Protein 6KMJ (pdb70)

Foldseek 3Di:
DQQCLVVVVVVVVVQQCCADPPPRHRLLVCQADWPDCVVCVCLPVPQPDEAGNVVLNVCSRVVVDRDVVVVLVRLVSNLVSQCVPDDPPDSNNVSSVVSNVVVVVVVVVVVD/DDADPVNDDDDVVVVD

Nearest PDB structures (foldseek):
  6kmj-assembly1_C  TM=1.067E+00  e=8.772E-01  Saccharomyces cerevisiae S288C
  6kmj-assembly1_A  TM=1.009E+00  e=8.095E-19  Saccharomyces cerevisiae S288C
  3tlp-assembly2_B  TM=9.027E-01  e=3.643E-08  Homo sapiens
  7td9-assembly3_CCC  TM=9.149E-01  e=3.334E-07  Homo sapiens
  5ea1-assembly2_B  TM=8.653E-01  e=1.974E-07  Homo sapiens

Solvent-accessible surface area: 7658 Å² total

Secondary structure (DSSP, 8-state):
--TTHHHHHHHHHHHHT-B-TTT--BTTGGGSSPPPTTT-TTHHHH-SS---HHHHHHHHHTTS--SHHHHHHHHHHHHHHHHHHBPTTSHHHHHHHHHHHHHHHHHHHTT-/-PPPTT---B-GGGG-

B-factor: mean 19.72, std 11.44, range [8.12, 72.48]

Organism: Saccharomyces cerevisiae (strain ATCC 204508 / S288c) (NCBI:txid559292)

CATH classification: 1.20.920.10

GO terms:
  GO:0015616 DNA translocase activity (F, IDA)
  GO:0005634 nucleus (C, IDA)
  GO:0016586 RSC-type complex (C, IDA)
  GO:0006337 nucleosome disassembly (P, IDA)
  GO:0006338 chromatin remodeling (P, IDA)
  GO:0006368 transcription elongation by RNA polymerase II (P, IDA)
  GO:0140015 histone H3K14ac reader activity (F, IDA)
  GO:0140054 histone H2A reader activity (F, IDA)
  GO:0140658 ATP-dependent chromatin remodeler activity (F, IDA)
  GO:0007059 chromosome segregation (P, IGI)
  GO:0051321 meiotic cell cycle (P, IMP)
  GO:0034080 CENP-A containing chromatin assembly (P, IMP)
  GO:0006284 base-excision repair (P, IMP)
  GO:0006302 double-strand break repair (P, IMP)
  GO:0007010 cytoskeleton organization (P, IMP)
  GO:0005515 protein binding (F, IPI)
  GO:0140008 histone H4 reader activity (F, IDA)
  GO:0006338 chromatin remodeling (P, EXP)
  GO:0007010 cytoskeleton organization (P, IGI)
  GO:0006355 regulation of DNA-templated transcription (P, IMP)

Radius of gyration: 14.72 Å; Cα contacts (8 Å, |Δi|>4): 141; chains: 2; bounding box: 29×34×43 Å

InterPro domains:
  IPR000330 SNF2, N-terminal domain [PF00176] (473-767)
  IPR001487 Bromodomain [PF00439] (1263-1345)
  IPR001487 Bromodomain [PR00503] (1287-1303)
  IPR001487 Bromodomain [PR00503] (1303-1321)
  IPR001487 Bromodomain [PR00503] (1321-1340)
  IPR001487 Bromodomain [PS50014] (1270-1340)
  IPR001487 Bromodomain [SM00297] (1251-1359)
  IPR001650 Helicase, C-terminal domain-like [PF00271] (792-905)
  IPR001650 Helicase, C-terminal domain-like [PS51194] (795-956)
  IPR001650 Helicase, C-terminal domain-like [SM00490] (821-905)
  IPR014001 Helicase superfamily 1/2, ATP-binding domain [PS51192] (482-647)
  IPR014001 Helicase superfamily 1/2, ATP-binding domain [SM00487] (466-658)
  IPR014012 Helicase/SANT-associated domain [PF07529] (314-382)
  IPR014012 Helicase/SANT-associated domain [PS51204] (307-383)
  IPR018359 Bromodomain, conserved site [PS00633] (1275-1332)
  IPR027417 P-loop containing nucleoside triphosphate hydrolase [G3DSA:3.40.50.300] (707-936)
  IPR027417 P-loop containing nucleoside triphosphate hydrolase [SSF52540] (438-697)
  IPR027417 P-loop containing nucleoside triphosphate hydrolase [SSF52540] (699-991)
  IPR029295 Snf2, ATP coupling domain [PF14619] (1001-1069)
  IPR029295 Snf2, ATP coupling domain [SM01314] (1000-1069)

Sequence (128 aa):
SLGIFPTVEKLVEEMREQLDEVDSHPRTSIFEKLPSKRDYPDYFKVIEKPMAIDIILKNCKNGTYKTLEEVRQALQTMFENARFYNEEGSWVYVDADKLNEFTDEWFKEHSSTARKSTGGAPRKQLAY

Structure (mmCIF, N/CA/C/O backbone):
data_6KMJ
#
_entry.id   6KMJ
#
_cell.length_a   23.943
_cell.length_b   61.933
_cell.length_c   153.151
_cell.angle_alpha   90.000
_cell.angle_beta   90.000
_cell.angle_gamma   90.000
#
_symmetry.space_group_name_H-M   'C 2 2 21'
#
loop_
_entity.id
_entity.type
_entity.pdbx_description
1 polymer 'Nuclear protein STH1/NPS1'
2 polymer 'Histone H3'
3 non-polymer GLYCEROL
4 water water
#
loop_
_atom_site.group_PDB
_atom_site.id
_atom_site.type_symbol
_atom_site.label_atom_id
_atom_site.label_alt_id
_atom_site.label_comp_id
_atom_site.label_asym_id
_atom_site.label_entity_id
_atom_site.label_seq_id
_atom_site.pdbx_PDB_ins_code
_atom_site.Cartn_x
_atom_site.Cartn_y
_atom_site.Cartn_z
_atom_site.occupancy
_atom_site.B_iso_or_equiv
_atom_site.auth_seq_id
_atom_site.auth_comp_id
_atom_site.auth_asym_id
_atom_site.auth_atom_id
_atom_site.pdbx_PDB_model_num
ATOM 1 N N . SER A 1 1 ? -2.861 -32.726 -39.032 1.00 61.35 1248 SER A N 1
ATOM 2 C CA . SER A 1 1 ? -3.362 -31.375 -39.282 1.00 59.89 1248 SER A CA 1
ATOM 3 C C . SER A 1 1 ? -3.122 -30.451 -38.075 1.00 61.27 1248 SER A C 1
ATOM 4 O O . SER A 1 1 ? -3.015 -30.908 -36.935 1.00 64.83 1248 SER A O 1
ATOM 7 N N . LEU A 1 2 ? -3.015 -29.148 -38.339 1.00 57.60 1249 LEU A N 1
ATOM 8 C CA . LEU A 1 2 ? -2.790 -28.168 -37.288 1.00 53.52 1249 LEU A CA 1
ATOM 9 C C . LEU A 1 2 ? -4.081 -27.525 -36.787 1.00 46.29 1249 LEU A C 1
ATOM 10 O O . LEU A 1 2 ? -4.027 -26.727 -35.848 1.00 38.48 1249 LEU A O 1
ATOM 12 N N . GLY A 1 3 ? -5.235 -27.864 -37.375 1.00 43.29 1250 GLY A N 1
ATOM 13 C CA . GLY A 1 3 ? -6.505 -27.328 -36.886 1.00 39.14 1250 GLY A CA 1
ATOM 14 C C . GLY A 1 3 ? -6.511 -25.808 -36.895 1.00 34.33 1250 GLY A C 1
ATOM 15 O O . GLY A 1 3 ? -6.149 -25.170 -37.888 1.00 35.37 1250 GLY A O 1
ATOM 16 N N . ILE A 1 4 ? -6.876 -25.202 -35.757 1.00 23.17 1251 ILE A N 1
ATOM 17 C CA . ILE A 1 4 ? -6.880 -23.741 -35.627 1.00 21.70 1251 ILE A CA 1
ATOM 18 C C . ILE A 1 4 ? -5.569 -23.205 -35.067 1.00 19.32 1251 ILE A C 1
ATOM 19 O O . ILE A 1 4 ? -5.444 -22.003 -34.782 1.00 17.99 1251 ILE A O 1
ATOM 24 N N . PHE A 1 5 ? -4.569 -24.052 -34.905 1.00 20.28 1252 PHE A N 1
ATOM 25 C CA . PHE A 1 5 ? -3.306 -23.570 -34.365 1.00 18.65 1252 PHE A CA 1
ATOM 26 C C . PHE A 1 5 ? -2.729 -22.376 -35.118 1.00 17.19 1252 PHE A C 1
ATOM 27 O O . PHE A 1 5 ? -2.290 -21.427 -34.468 1.00 17.68 1252 PHE A O 1
ATOM 35 N N . PRO A 1 6 ? -2.653 -22.363 -36.448 1.00 17.10 1253 PRO A N 1
ATOM 36 C CA . PRO A 1 6 ? -2.019 -21.197 -37.108 1.00 18.09 1253 PRO A CA 1
ATOM 37 C C . PRO A 1 6 ? -2.683 -19.871 -36.744 1.00 18.22 1253 PRO A C 1
ATOM 38 O O . PRO A 1 6 ? -1.993 -18.893 -36.449 1.00 20.34 1253 PRO A O 1
ATOM 42 N N . THR A 1 7 ? -4.009 -19.836 -36.696 1.00 16.31 1254 THR A N 1
ATOM 43 C CA . THR A 1 7 ? -4.740 -18.607 -36.359 1.00 16.34 1254 THR A CA 1
ATOM 44 C C . THR A 1 7 ? -4.535 -18.226 -34.896 1.00 15.12 1254 THR A C 1
ATOM 45 O O . THR A 1 7 ? -4.307 -17.053 -34.563 1.00 15.58 1254 THR A O 1
ATOM 49 N N . VAL A 1 8 ? -4.542 -19.202 -33.995 1.00 13.09 1255 VAL A N 1
ATOM 50 C CA . VAL A 1 8 ? -4.344 -18.883 -32.579 1.00 12.76 1255 VAL A CA 1
ATOM 51 C C . VAL A 1 8 ? -2.899 -18.505 -32.297 1.00 12.99 1255 VAL A C 1
ATOM 52 O O . VAL A 1 8 ? -2.650 -17.636 -31.456 1.00 13.27 1255 VAL A O 1
ATOM 56 N N . GLU A 1 9 ? -1.943 -19.115 -32.991 1.00 14.99 1256 GLU A N 1
ATOM 57 C CA . GLU A 1 9 ? -0.555 -18.695 -32.829 1.00 16.44 1256 GLU A CA 1
ATOM 58 C C . GLU A 1 9 ? -0.394 -17.231 -33.229 1.00 14.08 1256 GLU A C 1
ATOM 59 O O . GLU A 1 9 ? 0.341 -16.465 -32.568 1.00 15.04 1256 GLU A O 1
ATOM 65 N N . LYS A 1 10 ? -1.060 -16.811 -34.297 1.00 15.38 1257 LYS A N 1
ATOM 66 C CA . LYS A 1 10 ? -1.034 -15.401 -34.662 1.00 14.43 1257 LYS A CA 1
ATOM 67 C C . LYS A 1 10 ? -1.626 -14.516 -33.578 1.00 13.71 1257 LYS A C 1
ATOM 68 O O . LYS A 1 10 ? -1.043 -13.483 -33.231 1.00 14.23 1257 LYS A O 1
ATOM 74 N N . LEU A 1 11 ? -2.779 -14.916 -33.008 1.00 11.48 1258 LEU A N 1
ATOM 75 C CA . LEU A 1 11 ? -3.361 -14.190 -31.895 1.00 12.01 1258 LEU A CA 1
ATOM 76 C C . LEU A 1 11 ? -2.383 -14.079 -30.739 1.00 12.16 1258 LEU A C 1
ATOM 77 O O . LEU A 1 11 ? -2.185 -12.989 -30.179 1.00 11.25 1258 LEU A O 1
ATOM 82 N N . VAL A 1 12 ? -1.733 -15.193 -30.392 1.00 11.41 1259 VAL A N 1
ATOM 83 C CA . VAL A 1 12 ? -0.806 -15.153 -29.268 1.00 10.85 1259 VAL A CA 1
ATOM 84 C C . VAL A 1 12 ? 0.357 -14.224 -29.544 1.00 10.07 1259 VAL A C 1
ATOM 85 O O . VAL A 1 12 ? 0.752 -13.452 -28.653 1.00 10.63 1259 VAL A O 1
ATOM 89 N N . GLU A 1 13 ? 0.891 -14.216 -30.777 1.00 11.20 1260 GLU A N 1
ATOM 90 C CA . GLU A 1 13 ? 1.970 -13.293 -31.078 1.00 12.82 1260 GLU A CA 1
ATOM 91 C C . GLU A 1 13 ? 1.504 -11.855 -30.943 1.00 15.01 1260 GLU A C 1
ATOM 92 O O . GLU A 1 13 ? 2.264 -10.999 -30.437 1.00 14.47 1260 GLU A O 1
ATOM 98 N N . GLU A 1 14 ? 0.286 -11.557 -31.384 1.00 13.21 1261 GLU A N 1
ATOM 99 C CA . GLU A 1 14 ? -0.227 -10.192 -31.209 1.00 12.54 1261 GLU A CA 1
ATOM 100 C C . GLU A 1 14 ? -0.368 -9.828 -29.741 1.00 12.15 1261 GLU A C 1
ATOM 101 O O . GLU A 1 14 ? -0.082 -8.681 -29.338 1.00 14.87 1261 GLU A O 1
ATOM 107 N N . MET A 1 15 ? -0.806 -10.781 -28.917 1.00 11.29 1262 MET A N 1
ATOM 108 C CA . MET A 1 15 ? -0.906 -10.542 -27.488 1.00 11.80 1262 MET A CA 1
ATOM 109 C C . MET A 1 15 ? 0.459 -10.244 -26.889 1.00 12.14 1262 MET A C 1
ATOM 110 O O . MET A 1 15 ? 0.593 -9.362 -26.009 1.00 11.17 1262 MET A O 1
ATOM 115 N N . ARG A 1 16 ? 1.487 -11.015 -27.289 1.00 11.03 1263 ARG A N 1
ATOM 116 C CA . ARG A 1 16 ? 2.861 -10.839 -26.807 1.00 11.18 1263 ARG A CA 1
ATOM 117 C C . ARG A 1 16 ? 3.451 -9.495 -27.183 1.00 13.73 1263 ARG A C 1
ATOM 118 O O . ARG A 1 16 ? 4.410 -9.048 -26.547 1.00 14.66 1263 ARG A O 1
ATOM 126 N N . GLU A 1 17 ? 2.927 -8.844 -28.192 1.00 11.64 1264 GLU A N 1
ATOM 127 C CA . GLU A 1 17 ? 3.353 -7.520 -28.602 1.00 12.75 1264 GLU A CA 1
ATOM 128 C C . GLU A 1 17 ? 2.656 -6.400 -27.843 1.00 14.40 1264 GLU A C 1
ATOM 129 O O . GLU A 1 17 ? 2.934 -5.223 -28.118 1.00 15.60 1264 GLU A O 1
ATOM 135 N N . GLN A 1 18 ? 1.777 -6.712 -26.910 1.00 12.23 1265 GLN A N 1
ATOM 136 C CA . GLN A 1 18 ? 1.147 -5.706 -26.052 1.00 12.96 1265 GLN A CA 1
ATOM 137 C C . GLN A 1 18 ? 2.047 -5.510 -24.847 1.00 12.00 1265 GLN A C 1
ATOM 138 O O . GLN A 1 18 ? 2.165 -6.411 -23.995 1.00 13.28 1265 GLN A O 1
ATOM 144 N N . LEU A 1 19 ? 2.715 -4.366 -24.789 1.00 12.64 1266 LEU A N 1
ATOM 145 C CA . LEU A 1 19 ? 3.773 -4.158 -23.810 1.00 13.32 1266 LEU A CA 1
ATOM 146 C C . LEU A 1 19 ? 3.320 -3.106 -22.821 1.00 14.90 1266 LEU A C 1
ATOM 147 O O . LEU A 1 19 ? 2.565 -2.180 -23.156 1.00 14.93 1266 LEU A O 1
ATOM 152 N N . ASP A 1 20 ? 3.790 -3.236 -21.582 1.00 13.19 1267 ASP A N 1
ATOM 153 C CA . ASP A 1 20 ? 3.507 -2.188 -20.615 1.00 12.47 1267 ASP A CA 1
ATOM 154 C C . ASP A 1 20 ? 4.169 -0.894 -21.009 1.00 13.92 1267 ASP A C 1
ATOM 155 O O . ASP A 1 20 ? 5.304 -0.891 -21.469 1.00 14.14 1267 ASP A O 1
ATOM 160 N N . GLU A 1 21 ? 3.463 0.219 -20.781 1.00 13.20 1268 GLU A N 1
ATOM 161 C CA . GLU A 1 21 ? 3.970 1.526 -21.206 1.00 14.19 1268 GLU A CA 1
ATOM 162 C C . GLU A 1 21 ? 5.192 1.986 -20.429 1.00 14.76 1268 GLU A C 1
ATOM 163 O O . GLU A 1 21 ? 5.938 2.831 -20.912 1.00 15.76 1268 GLU A O 1
ATOM 169 N N . VAL A 1 22 ? 5.335 1.549 -19.180 1.00 14.67 1269 VAL A N 1
ATOM 170 C CA . VAL A 1 22 ? 6.423 2.040 -18.348 1.00 15.80 1269 VAL A CA 1
ATOM 171 C C . VAL A 1 22 ? 7.654 1.167 -18.466 1.00 17.80 1269 VAL A C 1
ATOM 172 O O . VAL A 1 22 ? 8.746 1.676 -18.722 1.00 21.33 1269 VAL A O 1
ATOM 176 N N . ASP A 1 23 ? 7.537 -0.139 -18.258 1.00 15.37 1270 ASP A N 1
ATOM 177 C CA . ASP A 1 23 ? 8.721 -0.997 -18.242 1.00 16.03 1270 ASP A CA 1
ATOM 178 C C . ASP A 1 23 ? 8.827 -1.952 -19.425 1.00 14.93 1270 ASP A C 1
ATOM 179 O O . ASP A 1 23 ? 9.752 -2.792 -19.459 1.00 15.20 1270 ASP A O 1
ATOM 184 N N . SER A 1 24 ? 7.912 -1.867 -20.377 1.00 13.62 1271 SER A N 1
ATOM 185 C CA . SER A 1 24 ? 7.975 -2.628 -21.623 1.00 12.92 1271 SER A CA 1
ATOM 186 C C . SER A 1 24 ? 7.839 -4.131 -21.436 1.00 12.19 1271 SER A C 1
ATOM 187 O O . SER A 1 24 ? 8.019 -4.858 -22.396 1.00 13.47 1271 SER A O 1
ATOM 190 N N . HIS A 1 25 ? 7.397 -4.628 -20.281 1.00 12.47 1272 HIS A N 1
ATOM 191 C CA . HIS A 1 25 ? 7.212 -6.074 -20.168 1.00 12.09 1272 HIS A CA 1
ATOM 192 C C . HIS A 1 25 ? 6.015 -6.508 -21.012 1.00 11.01 1272 HIS A C 1
ATOM 193 O O . HIS A 1 25 ? 4.968 -5.841 -21.003 1.00 10.55 1272 HIS A O 1
ATOM 200 N N . PRO A 1 26 ? 6.100 -7.632 -21.725 1.00 11.65 1273 PRO A N 1
ATOM 201 C CA . PRO A 1 26 ? 4.911 -8.111 -22.445 1.00 13.62 1273 PRO A CA 1
ATOM 202 C C . PRO A 1 26 ? 3.831 -8.460 -21.447 1.00 11.34 1273 PRO A C 1
ATOM 203 O O . PRO A 1 26 ? 4.070 -9.162 -20.457 1.00 11.37 1273 PRO A O 1
ATOM 207 N N . ARG A 1 27 ? 2.601 -8.027 -21.755 1.00 9.86 1274 ARG A N 1
ATOM 208 C CA . ARG A 1 27 ? 1.481 -8.281 -20.823 1.00 10.43 1274 ARG A CA 1
ATOM 209 C C . ARG A 1 27 ? 1.149 -9.774 -20.723 1.00 9.99 1274 ARG A C 1
ATOM 210 O O . ARG A 1 27 ? 0.507 -10.202 -19.738 1.00 10.66 1274 ARG A O 1
ATOM 218 N N . THR A 1 28 ? 1.579 -10.566 -21.703 1.00 9.21 1275 THR A N 1
ATOM 219 C CA . THR A 1 28 ? 1.443 -12.011 -21.666 1.00 8.99 1275 THR A CA 1
ATOM 220 C C . THR A 1 28 ? 2.361 -12.687 -20.661 1.00 10.02 1275 THR A C 1
ATOM 221 O O . THR A 1 28 ? 2.111 -13.856 -20.386 1.00 9.38 1275 THR A O 1
ATOM 225 N N . SER A 1 29 ? 3.396 -12.019 -20.144 1.00 10.20 1276 SER A N 1
ATOM 226 C CA . SER A 1 29 ? 4.470 -12.705 -19.408 1.00 9.33 1276 SER A CA 1
ATOM 227 C C . SER A 1 29 ? 3.963 -13.656 -18.343 1.00 10.20 1276 SER A C 1
ATOM 228 O O . SER A 1 29 ? 4.344 -14.835 -18.319 1.00 10.34 1276 SER A O 1
ATOM 231 N N . ILE A 1 30 ? 3.108 -13.156 -17.449 1.00 9.23 1277 ILE A N 1
ATOM 232 C CA . ILE A 1 30 ? 2.660 -13.947 -16.294 1.00 11.74 1277 ILE A CA 1
ATOM 233 C C . ILE A 1 30 ? 1.665 -15.038 -16.672 1.00 9.78 1277 ILE A C 1
ATOM 234 O O . ILE A 1 30 ? 1.326 -15.883 -15.821 1.00 11.66 1277 ILE A O 1
ATOM 239 N N . PHE A 1 31 ? 1.161 -15.031 -17.904 1.00 8.38 1278 PHE A N 1
ATOM 240 C CA . PHE A 1 31 ? 0.166 -15.989 -18.372 1.00 9.88 1278 PHE A CA 1
ATOM 241 C C . PHE A 1 31 ? 0.770 -17.071 -19.253 1.00 9.28 1278 PHE A C 1
ATOM 242 O O . PHE A 1 31 ? 0.016 -17.934 -19.725 1.00 10.16 1278 PHE A O 1
ATOM 250 N N . GLU A 1 32 ? 2.087 -17.033 -19.520 1.00 9.99 1279 GLU A N 1
ATOM 251 C CA . GLU A 1 32 ? 2.692 -17.986 -20.468 1.00 10.16 1279 GLU A CA 1
ATOM 252 C C . GLU A 1 32 ? 2.551 -19.417 -19.973 1.00 10.51 1279 GLU A C 1
ATOM 253 O O . GLU A 1 32 ? 2.297 -20.325 -20.768 1.00 11.40 1279 GLU A O 1
ATOM 259 N N . LYS A 1 33 ? 2.735 -19.633 -18.668 1.00 10.35 1280 LYS A N 1
ATOM 260 C CA . LYS A 1 33 ? 2.644 -20.975 -18.094 1.00 13.31 1280 LYS A CA 1
ATOM 261 C C . LYS A 1 33 ? 1.850 -20.857 -16.804 1.00 10.70 1280 LYS A C 1
ATOM 262 O O . LYS A 1 33 ? 1.716 -19.750 -16.236 1.00 12.74 1280 LYS A O 1
ATOM 268 N N . LEU A 1 34 ? 1.373 -22.008 -16.317 1.00 11.23 1281 LEU A N 1
ATOM 269 C CA . LEU A 1 34 ? 0.680 -21.987 -15.028 1.00 11.91 1281 LEU A CA 1
ATOM 270 C C . LEU A 1 34 ? 1.625 -21.575 -13.914 1.00 15.79 1281 LEU A C 1
ATOM 271 O O . LEU A 1 34 ? 2.838 -21.790 -14.009 1.00 15.61 1281 LEU A O 1
ATOM 276 N N . PRO A 1 35 ? 1.091 -21.020 -12.826 1.00 13.74 1282 PRO A N 1
ATOM 277 C CA . PRO A 1 35 ? 1.908 -20.805 -11.635 1.00 12.80 1282 PRO A CA 1
ATOM 278 C C . PRO A 1 35 ? 2.488 -22.127 -11.195 1.00 14.43 1282 PRO A C 1
ATOM 279 O O . PRO A 1 35 ? 1.892 -23.185 -11.373 1.00 14.99 1282 PRO A O 1
ATOM 283 N N . SER A 1 36 ? 3.694 -22.060 -10.691 1.00 14.16 1283 SER A N 1
ATOM 284 C CA . SER A 1 36 ? 4.327 -23.211 -10.107 1.00 15.00 1283 SER A CA 1
ATOM 285 C C . SER A 1 36 ? 3.523 -23.726 -8.920 1.00 15.85 1283 SER A C 1
ATOM 286 O O . SER A 1 36 ? 3.220 -22.974 -7.970 1.00 16.35 1283 SER A O 1
ATOM 289 N N . LYS A 1 37 ? 3.190 -25.009 -8.943 1.00 18.29 1284 LYS A N 1
ATOM 290 C CA . LYS A 1 37 ? 2.541 -25.618 -7.800 1.00 21.32 1284 LYS A CA 1
ATOM 291 C C . LYS A 1 37 ? 3.473 -25.681 -6.599 1.00 18.34 1284 LYS A C 1
ATOM 292 O O . LYS A 1 37 ? 2.994 -25.732 -5.462 1.00 22.61 1284 LYS A O 1
ATO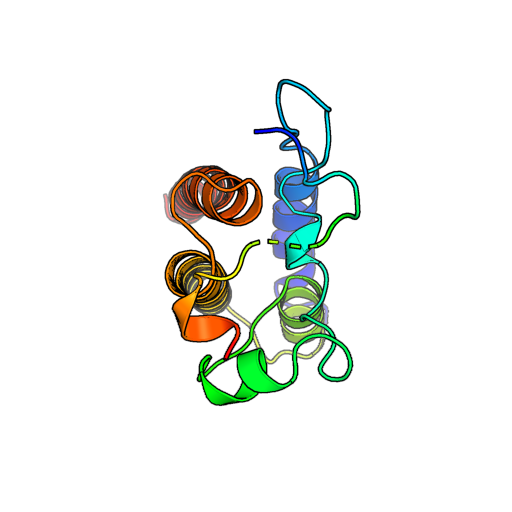M 298 N N . ARG A 1 38 ? 4.796 -25.643 -6.818 1.00 18.91 1285 ARG A N 1
ATOM 299 C CA . ARG A 1 38 ? 5.759 -25.585 -5.717 1.00 19.54 1285 ARG A CA 1
ATOM 300 C C . ARG A 1 38 ? 5.702 -24.222 -5.026 1.00 24.30 1285 ARG A C 1
ATOM 301 O O . ARG A 1 38 ? 5.647 -24.152 -3.793 1.00 25.81 1285 ARG A O 1
ATOM 309 N N . ASP A 1 39 ? 5.623 -23.142 -5.804 1.00 19.72 1286 ASP A N 1
ATOM 310 C CA . ASP A 1 39 ? 5.662 -21.781 -5.278 1.00 21.08 1286 ASP A CA 1
ATOM 311 C C . ASP A 1 39 ? 4.306 -21.326 -4.757 1.00 20.41 1286 ASP A C 1
ATOM 312 O O . A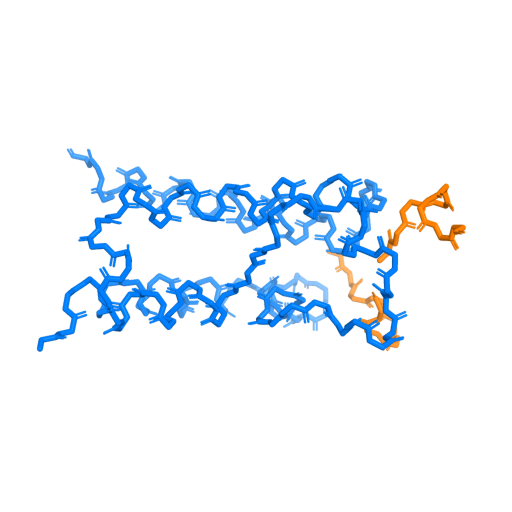SP A 1 39 ? 4.238 -20.629 -3.739 1.00 28.32 1286 ASP A O 1
ATOM 317 N N . TYR A 1 40 ? 3.218 -21.703 -5.445 1.00 15.68 1287 TYR A N 1
ATOM 318 C CA . TYR A 1 40 ? 1.866 -21.244 -5.113 1.00 15.26 1287 TYR A CA 1
ATOM 319 C C . TYR A 1 40 ? 0.933 -22.448 -4.990 1.00 16.59 1287 TYR A C 1
ATOM 320 O O . TYR A 1 40 ? -0.058 -22.562 -5.723 1.00 15.84 1287 TYR A O 1
ATOM 329 N N . PRO A 1 41 ? 1.195 -23.364 -4.074 1.00 18.34 1288 PRO A N 1
ATOM 330 C CA . PRO A 1 41 ? 0.322 -24.549 -3.998 1.00 21.15 1288 PRO A CA 1
ATOM 331 C C . PRO A 1 41 ? -1.126 -24.219 -3.745 1.00 21.34 1288 PRO A C 1
ATOM 332 O O . PRO A 1 41 ? -2.017 -24.881 -4.299 1.00 22.23 1288 PRO A O 1
ATOM 336 N N . ASP A 1 42 ? -1.383 -23.156 -3.003 1.00 19.50 1289 ASP A N 1
ATOM 337 C CA . ASP A 1 42 ? -2.761 -22.832 -2.684 1.00 24.25 1289 ASP A CA 1
ATOM 338 C C . ASP A 1 42 ? -3.526 -22.261 -3.885 1.00 22.57 1289 ASP A C 1
ATOM 339 O O . ASP A 1 42 ? -4.771 -22.306 -3.907 1.00 23.45 1289 ASP A O 1
ATOM 344 N N . TYR A 1 43 ? -2.820 -21.776 -4.905 1.00 18.06 1290 TYR A N 1
ATOM 345 C CA . TYR A 1 43 ? -3.484 -21.334 -6.129 1.00 15.78 1290 TYR A CA 1
ATOM 346 C C . TYR A 1 43 ? -4.330 -22.469 -6.683 1.00 17.81 1290 TYR A C 1
ATOM 347 O O . TYR A 1 43 ? -5.484 -22.264 -7.109 1.00 19.12 1290 TYR A O 1
ATOM 356 N N . P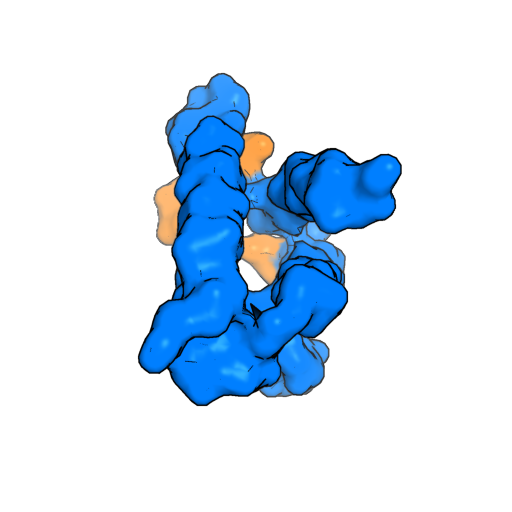HE A 1 44 ? -3.805 -23.684 -6.635 1.00 18.63 1291 PHE A N 1
ATOM 357 C CA . PHE A 1 44 ? -4.496 -24.840 -7.191 1.00 17.87 1291 PHE A CA 1
ATOM 358 C C . PHE A 1 44 ? -5.646 -25.346 -6.351 1.00 22.40 1291 PHE A C 1
ATOM 359 O O . PHE A 1 44 ? -6.414 -26.188 -6.826 1.00 22.11 1291 PHE A O 1
ATOM 367 N N . LYS A 1 45 ? -5.806 -24.822 -5.152 1.00 19.44 1292 LYS A N 1
ATOM 368 C CA . LYS A 1 45 ? -6.944 -25.182 -4.348 1.00 24.49 1292 LYS A CA 1
ATOM 369 C C . LYS A 1 45 ? -8.034 -24.141 -4.445 1.00 23.52 1292 LYS A C 1
ATOM 370 O O . LYS A 1 45 ? -9.174 -24.443 -4.097 1.00 31.55 1292 LYS A O 1
ATOM 376 N N . VAL A 1 46 ? -7.728 -22.928 -4.882 1.00 19.03 1293 VAL A N 1
ATOM 377 C CA . VAL A 1 46 ? -8.771 -21.917 -5.006 1.00 19.03 1293 VAL A CA 1
ATOM 378 C C . VAL A 1 46 ? -9.224 -21.717 -6.450 1.00 19.06 1293 VAL A C 1
ATOM 379 O O . VAL A 1 46 ? -10.370 -21.300 -6.681 1.00 21.83 1293 VAL A O 1
ATOM 383 N N . ILE A 1 47 ? -8.383 -22.002 -7.423 1.00 16.23 1294 ILE A N 1
ATOM 384 C CA . ILE A 1 47 ? -8.733 -21.818 -8.819 1.00 14.08 1294 ILE A CA 1
ATOM 385 C C . ILE A 1 47 ? -9.232 -23.161 -9.332 1.00 16.34 1294 ILE A C 1
ATOM 386 O O . ILE A 1 47 ? -8.467 -24.142 -9.377 1.00 18.75 1294 ILE A O 1
ATOM 391 N N . GLU A 1 48 ? -10.473 -23.200 -9.728 1.00 15.33 1295 GLU A N 1
ATOM 392 C CA . GLU A 1 48 ? -11.087 -24.466 -10.128 1.00 17.89 1295 GLU A CA 1
ATOM 393 C C . GLU A 1 48 ? -10.577 -24.932 -11.487 1.00 16.99 1295 GLU A C 1
ATOM 394 O O . GLU A 1 48 ? -10.426 -26.103 -11.663 1.00 19.65 1295 GLU A O 1
ATOM 400 N N . LYS A 1 49 ? -10.429 -24.018 -12.430 1.00 16.56 1296 LYS A N 1
ATOM 401 C CA . LYS A 1 49 ? -9.910 -24.436 -13.741 1.00 17.86 1296 LYS A CA 1
ATOM 402 C C . LYS A 1 49 ? -8.704 -23.603 -14.151 1.00 13.65 1296 LYS A C 1
ATOM 403 O O . LYS A 1 49 ? -8.900 -22.599 -14.775 1.00 15.01 1296 LYS A O 1
ATOM 409 N N . PRO A 1 50 ? -7.486 -24.062 -13.855 1.00 13.48 1297 PRO A N 1
ATOM 410 C CA . PRO A 1 50 ? -6.299 -23.340 -14.259 1.00 12.62 1297 PRO A CA 1
ATOM 411 C C . PRO A 1 50 ? -6.165 -23.274 -15.786 1.00 12.25 1297 PRO A C 1
ATOM 412 O O . PRO A 1 50 ? -6.557 -24.163 -16.469 1.00 15.00 1297 PRO A O 1
ATOM 416 N N . MET A 1 51 ? -5.610 -22.180 -16.274 1.00 11.33 1298 MET A N 1
ATOM 417 C CA . MET A 1 51 ? -5.426 -22.049 -17.738 1.00 11.22 1298 MET A CA 1
ATOM 418 C C . MET A 1 51 ? -4.242 -21.108 -17.987 1.00 10.31 1298 MET A C 1
ATOM 419 O O . MET A 1 51 ? -4.087 -20.197 -17.244 1.00 11.46 1298 MET A O 1
ATOM 424 N N . ALA A 1 52 ? -3.506 -21.351 -19.055 1.00 10.38 1299 ALA A N 1
ATOM 425 C CA . ALA A 1 52 ? -2.344 -20.517 -19.417 1.00 9.73 1299 ALA A CA 1
ATOM 426 C C . ALA A 1 52 ? -2.177 -20.587 -20.938 1.00 9.97 1299 ALA A C 1
ATOM 427 O O . ALA A 1 52 ? -2.731 -21.450 -21.563 1.00 11.23 1299 ALA A O 1
ATOM 429 N N . ILE A 1 53 ? -1.380 -19.706 -21.479 1.00 9.70 1300 ILE A N 1
ATOM 430 C CA . ILE A 1 53 ? -1.165 -19.653 -22.948 1.00 10.44 1300 ILE A CA 1
ATOM 431 C C . ILE A 1 53 ? -0.538 -20.941 -23.498 1.00 12.57 1300 ILE A C 1
ATOM 432 O O . ILE A 1 53 ? -0.973 -21.384 -24.502 1.00 12.00 1300 ILE A O 1
ATOM 437 N N . ASP A 1 54 ? 0.387 -21.546 -22.767 1.00 9.84 1301 ASP A N 1
ATOM 438 C CA . ASP A 1 54 ? 1.023 -22.805 -23.244 1.00 10.78 1301 ASP A CA 1
ATOM 439 C C . ASP A 1 54 ? -0.024 -23.906 -23.389 1.00 11.79 1301 ASP A C 1
ATOM 440 O O . ASP A 1 54 ? 0.030 -24.603 -24.334 1.00 12.57 1301 ASP A O 1
ATOM 445 N N . ILE A 1 55 ? -0.952 -23.970 -22.458 1.00 11.19 1302 ILE A N 1
ATOM 446 C CA . ILE A 1 55 ? -2.044 -24.968 -22.512 1.00 12.45 1302 ILE A CA 1
ATOM 447 C C . ILE A 1 55 ? -2.966 -24.666 -23.701 1.00 11.36 1302 ILE A C 1
ATOM 448 O O . ILE A 1 55 ? -3.322 -25.551 -24.405 1.00 11.66 1302 ILE A O 1
ATOM 453 N N . ILE A 1 56 ? -3.300 -23.416 -23.914 1.00 11.01 1303 ILE A N 1
ATOM 454 C CA . ILE A 1 56 ? -4.185 -23.091 -25.060 1.00 9.78 1303 ILE A CA 1
ATOM 455 C C . ILE A 1 56 ? -3.494 -23.498 -26.359 1.00 12.28 1303 ILE A C 1
ATOM 456 O O . ILE A 1 56 ? -4.128 -24.084 -27.180 1.00 12.18 1303 ILE A O 1
ATOM 461 N N . LEU A 1 57 ? -2.220 -23.193 -26.497 1.00 10.57 1304 LEU A N 1
ATOM 462 C CA . LEU A 1 57 ? -1.495 -23.549 -27.748 1.00 10.88 1304 LEU A CA 1
ATOM 463 C C . LEU A 1 57 ? -1.404 -25.073 -27.911 1.00 12.30 1304 LEU A C 1
ATOM 464 O O . LEU A 1 57 ? -1.668 -25.561 -28.974 1.00 12.92 1304 LEU A O 1
ATOM 469 N N . LYS A 1 58 ? -1.088 -25.774 -26.844 1.00 13.13 1305 LYS A N 1
ATOM 470 C CA . LYS A 1 58 ? -1.006 -27.256 -26.915 1.00 14.27 1305 LYS A CA 1
ATOM 471 C C . LYS A 1 58 ? -2.381 -27.820 -27.262 1.00 13.91 1305 LYS A C 1
ATOM 472 O O . LYS A 1 58 ? -2.438 -28.696 -28.069 1.00 15.18 1305 LYS A O 1
ATOM 478 N N . ASN A 1 59 ? -3.440 -27.269 -26.699 1.00 13.12 1306 ASN A N 1
ATOM 479 C CA . ASN A 1 59 ? -4.824 -27.744 -26.964 1.00 12.78 1306 ASN A CA 1
ATOM 480 C C . ASN A 1 59 ? -5.195 -27.539 -28.444 1.00 14.74 1306 ASN A C 1
ATOM 481 O O . ASN A 1 59 ? -5.978 -28.283 -28.955 1.00 14.40 1306 ASN A O 1
ATOM 486 N N . CYS A 1 60 ? -4.765 -26.442 -29.045 1.00 12.25 1307 CYS A N 1
ATOM 487 C CA . CYS A 1 60 ? -4.996 -26.221 -30.487 1.00 13.65 1307 CYS A CA 1
ATOM 488 C C . CYS A 1 60 ? -4.205 -27.247 -31.324 1.00 15.64 1307 CYS A C 1
ATOM 489 O O . CYS A 1 60 ? -4.735 -27.730 -32.251 1.00 19.71 1307 CYS A O 1
ATOM 492 N N . LYS A 1 61 ? -2.991 -27.570 -30.955 1.00 15.20 1308 LYS A N 1
ATOM 493 C CA . LYS A 1 61 ? -2.200 -28.578 -31.710 1.00 16.29 1308 LYS A CA 1
ATOM 494 C C . LYS A 1 61 ? -2.751 -30.002 -31.525 1.00 20.31 1308 LYS A C 1
ATOM 495 O O . LYS A 1 61 ? -2.661 -30.762 -32.456 1.00 23.18 1308 LYS A O 1
ATOM 501 N N . ASN A 1 62 ? -3.333 -30.334 -30.395 1.00 16.60 1309 ASN A N 1
ATOM 502 C CA . ASN A 1 62 ? -3.704 -31.714 -30.147 1.00 17.33 1309 ASN A CA 1
ATOM 503 C C . ASN A 1 62 ? -5.186 -31.951 -30.399 1.00 20.15 1309 ASN A C 1
ATOM 504 O O . ASN A 1 62 ? -5.679 -33.082 -30.207 1.00 22.24 1309 ASN A O 1
ATOM 509 N N . GLY A 1 63 ? -5.889 -30.943 -30.881 1.00 19.09 1310 GLY A N 1
ATOM 510 C CA . GLY A 1 63 ? -7.273 -31.086 -31.266 1.00 21.61 1310 GLY A CA 1
ATOM 511 C C . GLY A 1 63 ? -8.265 -30.908 -30.152 1.00 23.35 1310 GLY A C 1
ATOM 512 O O . GLY A 1 63 ? -9.464 -31.134 -30.365 1.00 23.45 1310 GLY A O 1
ATOM 513 N N . THR A 1 64 ? -7.808 -30.580 -28.958 1.00 16.40 1311 THR A N 1
ATOM 514 C CA . THR A 1 64 ? -8.738 -30.383 -27.865 1.00 17.39 1311 THR A CA 1
ATOM 515 C C . THR A 1 64 ? -9.559 -29.133 -28.104 1.00 18.16 1311 THR A C 1
ATOM 516 O O . THR A 1 64 ? -10.761 -29.100 -27.786 1.00 20.47 1311 THR A O 1
ATOM 520 N N . TYR A 1 65 ? -8.936 -28.076 -28.639 1.00 15.31 1312 TYR A N 1
ATOM 521 C CA . TYR A 1 65 ? -9.668 -26.904 -29.088 1.00 18.29 1312 TYR A CA 1
ATOM 522 C C . TYR A 1 65 ? -9.624 -26.906 -30.607 1.00 20.25 1312 TYR A C 1
ATOM 523 O O . TYR A 1 65 ? -8.541 -26.806 -31.209 1.00 18.37 1312 TYR A O 1
ATOM 532 N N . LYS A 1 66 ? -10.812 -27.050 -31.206 1.00 18.86 1313 LYS A N 1
ATOM 533 C CA . LYS A 1 66 ? -11.002 -27.070 -32.645 1.00 19.82 1313 LYS A CA 1
ATOM 534 C C . LYS A 1 66 ? -11.694 -25.817 -33.164 1.00 20.98 1313 LYS A C 1
ATOM 535 O O . LYS A 1 66 ? -11.776 -25.637 -34.384 1.00 22.57 1313 LYS A O 1
ATOM 541 N N . THR A 1 67 ? -12.218 -24.973 -32.280 1.00 17.95 1314 THR A N 1
ATOM 542 C CA . THR A 1 67 ? -12.985 -23.800 -32.679 1.00 19.94 1314 THR A CA 1
ATOM 543 C C . THR A 1 67 ? -12.440 -22.585 -31.942 1.00 14.54 1314 THR A C 1
ATOM 544 O O . THR A 1 67 ? -11.955 -22.669 -30.809 1.00 15.95 1314 THR A O 1
ATOM 548 N N . LEU A 1 68 ? -12.605 -21.433 -32.569 1.00 16.38 1315 LEU A N 1
ATOM 549 C CA . LEU A 1 68 ? -12.307 -20.196 -31.862 1.00 16.29 1315 LEU A CA 1
ATOM 550 C C . LEU A 1 68 ? -13.192 -20.007 -30.639 1.00 16.51 1315 LEU A C 1
ATOM 551 O O . LEU A 1 68 ? -12.739 -19.413 -29.652 1.00 16.09 1315 LEU A O 1
ATOM 556 N N . GLU A 1 69 ? -14.426 -20.510 -30.669 1.00 19.71 1316 GLU A N 1
ATOM 557 C CA . GLU A 1 69 ? -15.301 -20.413 -29.500 1.00 19.20 1316 GLU A CA 1
ATOM 558 C C . GLU A 1 69 ? -14.650 -21.049 -28.281 1.00 18.39 1316 GLU A C 1
ATOM 559 O O . GLU A 1 69 ? -14.678 -20.481 -27.175 1.00 17.25 1316 GLU A O 1
ATOM 565 N N . GLU A 1 70 ? -14.042 -22.211 -28.454 1.00 16.99 1317 GLU A N 1
ATOM 566 C CA . GLU A 1 70 ? -13.384 -22.874 -27.341 1.00 17.29 1317 GLU A CA 1
ATOM 567 C C . GLU A 1 70 ? -12.213 -22.061 -26.806 1.00 15.62 1317 GLU A C 1
ATOM 568 O O . GLU A 1 70 ? -11.967 -22.025 -25.579 1.00 14.48 1317 GLU A O 1
ATOM 574 N N . VAL A 1 71 ? -11.417 -21.463 -27.710 1.00 14.78 1318 VAL A N 1
ATOM 575 C CA . VAL A 1 71 ? -10.302 -20.652 -27.278 1.00 12.40 1318 VAL A CA 1
ATOM 576 C C . VAL A 1 71 ? -10.793 -19.414 -26.537 1.00 12.74 1318 VAL A C 1
ATOM 577 O O . VAL A 1 71 ? -10.213 -19.009 -25.525 1.00 12.15 1318 VAL A O 1
ATOM 581 N N . ARG A 1 72 ? -11.877 -18.822 -27.014 1.00 12.61 1319 ARG A N 1
ATOM 582 C CA . ARG A 1 72 ? -12.486 -17.670 -26.358 1.00 13.29 1319 ARG A CA 1
ATOM 583 C C . ARG A 1 72 ? -12.804 -18.004 -24.904 1.00 12.46 1319 ARG A C 1
ATOM 584 O O . ARG A 1 72 ? -12.510 -17.212 -23.991 1.00 12.58 1319 ARG A O 1
ATOM 592 N N . GLN A 1 73 ? -13.436 -19.150 -24.677 1.00 12.46 1320 GLN A N 1
ATOM 593 C CA . GLN A 1 73 ? -13.777 -19.524 -23.302 1.00 12.45 1320 GLN A CA 1
ATOM 594 C C . GLN A 1 73 ? -12.534 -19.809 -22.487 1.00 12.50 1320 GLN A C 1
ATOM 595 O O . GLN A 1 73 ? -12.481 -19.455 -21.305 1.00 12.06 1320 GLN A O 1
ATOM 601 N N . ALA A 1 74 ? -11.517 -20.437 -23.078 1.00 10.20 1321 ALA A N 1
ATOM 602 C CA . ALA A 1 74 ? -10.285 -20.687 -22.326 1.00 10.05 1321 ALA A CA 1
ATOM 603 C C . ALA A 1 74 ? -9.633 -19.376 -21.892 1.00 9.24 1321 ALA A C 1
ATOM 604 O O . ALA A 1 74 ? -9.204 -19.229 -20.731 1.00 10.43 1321 ALA A O 1
ATOM 606 N N . LEU A 1 75 ? -9.605 -18.382 -22.780 1.00 9.71 1322 LEU A N 1
ATOM 607 C CA . LEU A 1 75 ? -9.039 -17.091 -22.402 1.00 10.42 1322 LEU A CA 1
ATOM 608 C C . LEU A 1 75 ? -9.886 -16.408 -21.349 1.00 11.02 1322 LEU A C 1
ATOM 609 O O . LEU A 1 75 ? -9.350 -15.822 -20.408 1.00 10.18 1322 LEU A O 1
ATOM 614 N N . GLN A 1 76 ? -11.196 -16.512 -21.483 1.00 10.46 1323 GLN A N 1
ATOM 615 C CA . GLN A 1 76 ? -12.075 -15.903 -20.481 1.00 11.69 1323 GLN A CA 1
ATOM 616 C C . GLN A 1 76 ? -11.789 -16.470 -19.116 1.00 10.21 1323 GLN A C 1
ATOM 617 O O . GLN A 1 76 ? -11.625 -15.714 -18.138 1.00 10.80 1323 GLN A O 1
ATOM 623 N N . THR A 1 77 ? -11.658 -17.785 -19.026 1.00 10.04 1324 THR A N 1
ATOM 624 C CA . THR A 1 77 ? -11.313 -18.424 -17.760 1.00 10.58 1324 THR A CA 1
ATOM 625 C C . THR A 1 77 ? -9.961 -17.945 -17.251 1.00 9.57 1324 THR A C 1
ATOM 626 O O . THR A 1 77 ? -9.812 -17.628 -16.051 1.00 9.91 1324 THR A O 1
ATOM 630 N N . MET A 1 78 ? -8.952 -17.894 -18.117 1.00 10.65 1325 MET A N 1
ATOM 631 C CA . MET A 1 78 ? -7.640 -17.447 -17.696 1.00 10.68 1325 MET A CA 1
ATOM 632 C C . MET A 1 78 ? -7.690 -16.055 -17.087 1.00 10.31 1325 MET A C 1
ATOM 633 O O . MET A 1 78 ? -7.081 -15.798 -16.030 1.00 8.79 1325 MET A O 1
ATOM 638 N N . PHE A 1 79 ? -8.397 -15.142 -17.735 1.00 9.09 1326 PHE A N 1
ATOM 639 C CA . PHE A 1 79 ? -8.472 -13.772 -17.216 1.00 9.79 1326 PHE A CA 1
ATOM 640 C C . PHE A 1 79 ? -9.311 -13.703 -15.940 1.00 10.84 1326 PHE A C 1
ATOM 641 O O . PHE A 1 79 ? -8.988 -12.925 -15.020 1.00 10.93 1326 PHE A O 1
ATOM 649 N N . GLU A 1 80 ? -10.375 -14.484 -15.859 1.00 10.63 1327 GLU A N 1
ATOM 650 C CA . GLU A 1 80 ? -11.183 -14.498 -14.643 1.00 13.00 1327 GLU A CA 1
ATOM 651 C C . GLU A 1 80 ? -10.373 -15.025 -13.479 1.00 9.87 1327 GLU A C 1
ATOM 652 O O . GLU A 1 80 ? -10.468 -14.512 -12.349 1.00 10.26 1327 GLU A O 1
ATOM 658 N N . ASN A 1 81 ? -9.518 -16.027 -13.713 1.00 10.08 1328 ASN A N 1
ATOM 659 C CA . ASN A 1 81 ? -8.677 -16.556 -12.644 1.00 9.01 1328 ASN A CA 1
ATOM 660 C C . ASN A 1 81 ? -7.753 -15.466 -12.132 1.00 8.84 1328 ASN A C 1
ATOM 661 O O . ASN A 1 81 ? -7.564 -15.324 -10.908 1.00 8.93 1328 ASN A O 1
ATOM 666 N N . ALA A 1 82 ? -7.205 -14.668 -13.049 1.00 9.43 1329 ALA A N 1
ATOM 667 C CA . ALA A 1 82 ? -6.273 -13.636 -12.622 1.00 8.54 1329 ALA A CA 1
ATOM 668 C C . ALA A 1 82 ? -6.972 -12.521 -11.860 1.00 8.52 1329 ALA A C 1
ATOM 669 O O . ALA A 1 82 ? -6.406 -12.001 -10.850 1.00 9.44 1329 ALA A O 1
ATOM 671 N N . ARG A 1 83 ? -8.181 -12.144 -12.284 1.00 9.59 1330 ARG A N 1
ATOM 672 C CA . ARG A 1 83 ? -8.907 -11.113 -11.569 1.00 11.32 1330 ARG A CA 1
ATOM 673 C C . ARG A 1 83 ? -9.389 -11.587 -10.212 1.00 10.96 1330 ARG A C 1
ATOM 674 O O . ARG A 1 83 ? -9.592 -10.742 -9.309 1.00 11.97 1330 ARG A O 1
ATOM 682 N N . PHE A 1 84 ? -9.672 -12.875 -10.069 1.00 9.48 1331 PHE A N 1
ATOM 683 C CA . PHE A 1 84 ? -10.023 -13.376 -8.770 1.00 9.71 1331 PHE A CA 1
ATOM 684 C C . PHE A 1 84 ? -8.811 -13.416 -7.834 1.00 9.42 1331 PHE A C 1
ATOM 685 O O . PHE A 1 84 ? -8.925 -13.054 -6.661 1.00 10.74 1331 PHE A O 1
ATOM 693 N N . TYR A 1 85 ? -7.667 -13.895 -8.316 1.00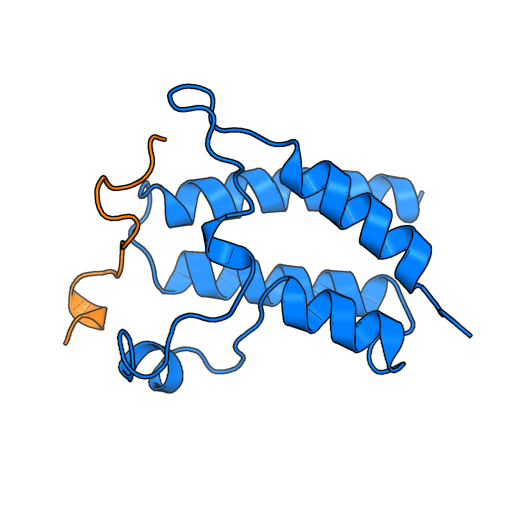 9.69 1332 TYR A N 1
ATOM 694 C CA . TYR A 1 85 ? -6.560 -14.231 -7.430 1.00 8.99 1332 TYR A CA 1
ATOM 695 C C . TYR A 1 85 ? -5.743 -13.016 -7.019 1.00 8.94 1332 TYR A C 1
ATOM 696 O O . TYR A 1 85 ? -5.275 -12.968 -5.867 1.00 10.03 1332 TYR A O 1
ATOM 705 N N . ASN A 1 86 ? -5.561 -12.036 -7.890 1.00 9.08 1333 ASN A N 1
ATOM 706 C CA . ASN A 1 86 ? -4.618 -10.935 -7.695 1.00 9.19 1333 ASN A CA 1
ATOM 707 C C . ASN A 1 86 ? -5.305 -9.642 -7.292 1.00 10.89 1333 ASN A C 1
ATOM 708 O O . ASN A 1 86 ? -6.443 -9.355 -7.700 1.00 11.27 1333 ASN A O 1
ATOM 713 N N . GLU A 1 87 ? -4.585 -8.826 -6.513 1.00 10.64 1334 GLU A N 1
ATOM 714 C CA . GLU A 1 87 ? -5.133 -7.552 -6.074 1.00 12.13 1334 GLU A CA 1
ATOM 715 C C . GLU A 1 87 ? -5.538 -6.647 -7.232 1.00 11.10 1334 GLU A C 1
ATOM 716 O O . GLU A 1 87 ? -4.815 -6.524 -8.231 1.00 11.36 1334 GLU A O 1
ATOM 722 N N . GLU A 1 88 ? -6.680 -5.969 -7.097 1.00 10.87 1335 GLU A N 1
ATOM 723 C CA . GLU A 1 88 ? -7.077 -5.019 -8.115 1.00 12.78 1335 GLU A CA 1
ATOM 724 C C . GLU A 1 88 ? -5.987 -3.970 -8.215 1.00 13.92 1335 GLU A C 1
ATOM 725 O O . GLU A 1 88 ? -5.424 -3.525 -7.203 1.00 15.52 1335 GLU A O 1
ATOM 731 N N . GLY A 1 89 ? -5.643 -3.600 -9.454 1.00 14.14 1336 GLY A N 1
ATOM 732 C CA . GLY A 1 89 ? -4.593 -2.610 -9.692 1.00 15.22 1336 GLY A CA 1
ATOM 733 C C . GLY A 1 89 ? -3.179 -3.147 -9.663 1.00 14.01 1336 GLY A C 1
ATOM 734 O O . GLY A 1 89 ? -2.242 -2.386 -9.967 1.00 15.95 1336 GLY A O 1
ATOM 735 N N . SER A 1 90 ? -2.986 -4.398 -9.282 1.00 11.56 1337 SER A N 1
ATOM 736 C CA . SER A 1 90 ? -1.654 -4.988 -9.369 1.00 10.96 1337 SER A CA 1
ATOM 737 C C . SER A 1 90 ? -1.264 -5.219 -10.815 1.00 10.69 1337 SER A C 1
ATOM 738 O O . SER A 1 90 ? -2.096 -5.244 -11.727 1.00 11.73 1337 SER A O 1
ATOM 741 N N . TRP A 1 91 ? 0.024 -5.437 -11.034 1.00 10.64 1338 TRP A N 1
ATOM 742 C CA . TRP A 1 91 ? 0.503 -5.597 -12.401 1.00 10.03 1338 TRP A CA 1
ATOM 743 C C . TRP A 1 91 ? -0.184 -6.788 -13.066 1.00 9.44 1338 TRP A C 1
ATOM 744 O O . TRP A 1 91 ? -0.516 -6.720 -14.271 1.00 11.17 1338 TRP A O 1
ATOM 755 N N . VAL A 1 92 ? -0.463 -7.880 -12.324 1.00 9.19 1339 VAL A N 1
ATOM 756 C CA . VAL A 1 92 ? -1.039 -9.078 -12.925 1.00 10.57 1339 VAL A CA 1
ATOM 757 C C . VAL A 1 92 ? -2.477 -8.784 -13.325 1.00 12.28 1339 VAL A C 1
ATOM 758 O O . VAL A 1 92 ? -2.951 -9.162 -14.421 1.00 10.30 1339 VAL A O 1
ATOM 762 N N . TYR A 1 93 ? -3.194 -8.085 -12.434 1.00 10.60 1340 TYR A N 1
ATOM 763 C CA . TYR A 1 93 ? -4.604 -7.776 -12.665 1.00 9.34 1340 TYR A CA 1
ATOM 764 C C . TYR A 1 93 ? -4.728 -6.830 -13.839 1.00 10.61 1340 TYR A C 1
ATOM 765 O O . TYR A 1 93 ? -5.593 -7.031 -14.716 1.00 10.79 1340 TYR A O 1
ATOM 774 N N . VAL A 1 94 ? -3.873 -5.807 -13.915 1.00 11.12 1341 VAL A N 1
ATOM 775 C CA . VAL A 1 94 ? -3.973 -4.870 -15.014 1.00 10.13 1341 VAL A CA 1
ATOM 776 C C . VAL A 1 94 ? -3.636 -5.556 -16.316 1.00 11.31 1341 VAL A C 1
ATOM 777 O O . VAL A 1 94 ? -4.271 -5.315 -17.340 1.00 10.87 1341 VAL A O 1
ATOM 781 N N . ASP A 1 95 ? -2.602 -6.396 -16.323 1.00 10.40 1342 ASP A N 1
ATOM 782 C CA . ASP A 1 95 ? -2.262 -7.141 -17.543 1.00 10.19 1342 ASP A CA 1
ATOM 783 C C . ASP A 1 95 ? -3.423 -8.014 -18.007 1.00 9.18 1342 ASP A C 1
ATOM 784 O O . ASP A 1 95 ? -3.686 -8.090 -19.229 1.00 9.87 1342 ASP A O 1
ATOM 789 N N . ALA A 1 96 ? -4.138 -8.638 -17.072 1.00 9.49 1343 ALA A N 1
ATOM 790 C CA . ALA A 1 96 ? -5.291 -9.449 -17.448 1.00 9.25 1343 ALA A CA 1
ATOM 791 C C . ALA A 1 96 ? -6.321 -8.576 -18.120 1.00 11.48 1343 ALA A C 1
ATOM 792 O O . ALA A 1 96 ? -6.867 -8.957 -19.180 1.00 12.07 1343 ALA A O 1
ATOM 794 N N . ASP A 1 97 ? -6.658 -7.429 -17.524 1.00 9.74 1344 ASP A N 1
ATOM 795 C CA . ASP A 1 97 ? -7.714 -6.594 -18.089 1.00 10.53 1344 ASP A CA 1
ATOM 796 C C . ASP A 1 97 ? -7.297 -6.020 -19.440 1.00 12.88 1344 ASP A C 1
ATOM 797 O O . ASP A 1 97 ? -8.111 -5.980 -20.374 1.00 11.91 1344 ASP A O 1
ATOM 802 N N . LYS A 1 98 ? -6.059 -5.567 -19.584 1.00 12.16 1345 LYS A N 1
ATOM 803 C CA . LYS A 1 98 ? -5.644 -5.000 -20.861 1.00 11.90 1345 LYS A CA 1
ATOM 804 C C . LYS A 1 98 ? -5.633 -6.060 -21.962 1.00 13.59 1345 LYS A C 1
ATOM 805 O O . LYS A 1 98 ? -6.041 -5.777 -23.119 1.00 13.50 1345 LYS A O 1
ATOM 811 N N . LEU A 1 99 ? -5.091 -7.257 -21.659 1.00 11.58 1346 LEU A N 1
ATOM 812 C CA . LEU A 1 99 ? -5.119 -8.340 -22.636 1.00 11.10 1346 LEU A CA 1
ATOM 813 C C . LEU A 1 99 ? -6.545 -8.745 -22.963 1.00 13.92 1346 LEU A C 1
ATOM 814 O O . LEU A 1 99 ? -6.859 -9.020 -24.134 1.00 12.88 1346 LEU A O 1
ATOM 819 N N . AS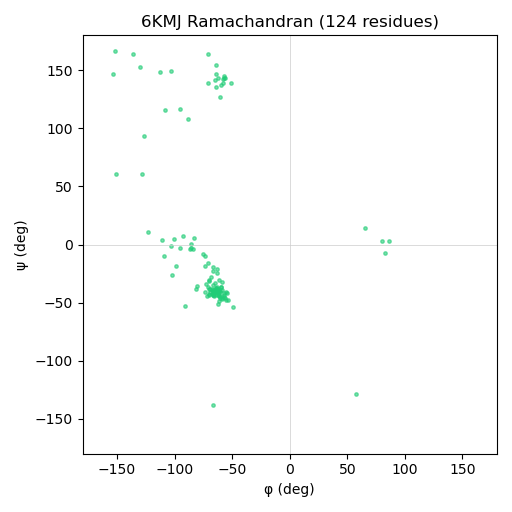N A 1 100 ? -7.451 -8.788 -21.975 1.00 10.19 1347 ASN A N 1
ATOM 820 C CA . ASN A 1 100 ? -8.835 -9.186 -22.236 1.00 10.24 1347 ASN A CA 1
ATOM 821 C C . ASN A 1 100 ? -9.495 -8.178 -23.160 1.00 12.14 1347 ASN A C 1
ATOM 822 O O . ASN A 1 100 ? -10.274 -8.559 -24.050 1.00 11.51 1347 ASN A O 1
ATOM 827 N N . GLU A 1 101 ? -9.186 -6.892 -23.010 1.00 11.44 1348 GLU A N 1
ATOM 828 C CA . GLU A 1 101 ? -9.789 -5.932 -23.918 1.00 12.33 1348 GLU A CA 1
ATOM 829 C C . GLU A 1 101 ? -9.284 -6.152 -25.344 1.00 14.38 1348 GLU A C 1
ATOM 830 O O . GLU A 1 101 ? -10.067 -6.077 -26.306 1.00 14.69 1348 GLU A O 1
ATOM 836 N N . PHE A 1 102 ? -7.983 -6.434 -25.487 1.00 12.23 1349 PHE A N 1
ATOM 837 C CA . PHE A 1 102 ? -7.374 -6.740 -26.780 1.00 12.17 1349 PHE A CA 1
ATOM 838 C C . PHE A 1 102 ? -7.993 -7.997 -27.371 1.00 11.56 1349 PHE A C 1
ATOM 839 O O . PHE A 1 102 ? -8.349 -7.995 -28.552 1.00 12.22 1349 PHE A O 1
ATOM 847 N N . THR A 1 103 ? -8.058 -9.099 -26.623 1.00 12.76 1350 THR A N 1
ATOM 848 C CA . THR A 1 103 ? -8.619 -10.302 -27.224 1.00 12.10 1350 THR A CA 1
ATOM 849 C C . THR A 1 103 ? -10.080 -10.148 -27.564 1.00 12.50 1350 THR A C 1
ATOM 850 O O . THR A 1 103 ? -10.524 -10.702 -28.569 1.00 12.87 1350 THR A O 1
ATOM 854 N N . ASP A 1 104 ? -10.847 -9.377 -26.791 1.00 11.66 1351 ASP A N 1
ATOM 855 C CA . ASP A 1 104 ? -12.245 -9.142 -27.143 1.00 12.37 1351 ASP A CA 1
ATOM 856 C C . ASP A 1 104 ? -12.339 -8.488 -28.515 1.00 13.18 1351 ASP A C 1
ATOM 857 O O . ASP A 1 104 ? -13.182 -8.867 -29.348 1.00 15.13 1351 ASP A O 1
ATOM 862 N N . GLU A 1 105 ? -11.499 -7.482 -28.777 1.00 14.48 1352 GLU A N 1
ATOM 863 C CA . GLU A 1 105 ? -11.481 -6.851 -30.104 1.00 14.93 1352 GLU A CA 1
ATOM 864 C C . GLU A 1 105 ? -11.118 -7.845 -31.193 1.00 13.90 1352 GLU A C 1
ATOM 865 O O . GLU A 1 105 ? -11.716 -7.820 -32.274 1.00 14.22 1352 GLU A O 1
ATOM 871 N N . TRP A 1 106 ? -10.151 -8.734 -30.932 1.00 12.91 1353 TRP A N 1
ATOM 872 C CA . TRP A 1 106 ? -9.726 -9.692 -31.942 1.00 12.90 1353 TRP A CA 1
ATOM 873 C C . TRP A 1 106 ? -10.848 -10.680 -32.246 1.00 14.37 1353 TRP A C 1
ATOM 874 O O . TRP A 1 106 ? -11.140 -10.964 -33.413 1.00 13.43 1353 TRP A O 1
ATOM 885 N N . PHE A 1 107 ? -11.539 -11.159 -31.214 1.00 12.69 1354 PHE A N 1
ATOM 886 C CA . PHE A 1 107 ? -12.634 -12.086 -31.455 1.00 12.98 1354 PHE A CA 1
ATOM 887 C C . PHE A 1 107 ? -13.768 -11.404 -32.195 1.00 14.27 1354 PHE A C 1
ATOM 888 O O . PHE A 1 107 ? -14.430 -12.012 -33.070 1.00 14.21 1354 PHE A O 1
ATOM 896 N N . LYS A 1 108 ? -14.002 -10.123 -31.906 1.00 14.09 1355 LYS A N 1
ATOM 897 C CA . LYS A 1 108 ? -15.023 -9.403 -32.656 1.00 16.90 1355 LYS A CA 1
ATOM 898 C C . LYS A 1 108 ? -14.718 -9.402 -34.156 1.00 15.42 1355 LYS A C 1
ATOM 899 O O . LYS A 1 108 ? -15.585 -9.702 -34.985 1.00 16.20 1355 LYS A O 1
ATOM 905 N N . GLU A 1 109 ? -13.469 -9.105 -34.514 1.00 15.88 1356 GLU A N 1
ATOM 906 C CA . GLU A 1 109 ? -13.081 -9.092 -35.927 1.00 15.63 1356 GLU A CA 1
ATOM 907 C C . GLU A 1 109 ? -13.210 -10.470 -36.557 1.00 15.47 1356 GLU A C 1
ATOM 908 O O . GLU A 1 109 ? -13.630 -10.579 -37.716 1.00 17.97 1356 GLU A O 1
ATOM 914 N N . HIS A 1 110 ? -12.907 -11.528 -35.801 1.00 14.76 1357 HIS A N 1
ATOM 915 C CA . HIS A 1 110 ? -12.998 -12.890 -36.304 1.00 16.59 1357 HIS A CA 1
ATOM 916 C C . HIS A 1 110 ? -14.392 -13.474 -36.230 1.00 19.91 1357 HIS A C 1
ATOM 917 O O . HIS A 1 110 ? -14.579 -14.666 -36.550 1.00 20.80 1357 HIS A O 1
ATOM 924 N N . SER A 1 111 ? -15.364 -12.667 -35.845 1.00 16.04 1358 SER A N 1
ATOM 925 C CA . SER A 1 111 ? -16.767 -13.061 -35.781 1.00 17.85 1358 SER A CA 1
ATOM 926 C C . SER A 1 111 ? -17.610 -12.130 -36.629 1.00 20.35 1358 SER A C 1
ATOM 927 O O . SER A 1 111 ? -18.849 -12.196 -36.578 1.00 21.48 1358 SER A O 1
ATOM 930 N N . SER A 1 112 ? -16.987 -11.290 -37.444 1.00 18.27 1359 SER A N 1
ATOM 931 C CA . SER A 1 112 ? -17.679 -10.202 -38.108 1.00 21.14 1359 SER A CA 1
ATOM 932 C C . SER A 1 112 ? -18.402 -10.639 -39.362 1.00 19.52 1359 SER A C 1
ATOM 933 O O . SER A 1 112 ? -19.097 -9.827 -39.960 1.00 23.75 1359 SER A O 1
ATOM 937 N N . THR B 2 1 ? 0.938 -1.374 -15.660 1.00 21.07 6 THR C N 1
ATOM 938 C CA . THR B 2 1 ? 1.766 -0.968 -14.519 1.00 19.66 6 THR C CA 1
ATOM 939 C C . THR B 2 1 ? 2.979 -1.853 -14.459 1.00 17.99 6 THR C C 1
ATOM 940 O O . THR B 2 1 ? 2.929 -3.038 -14.860 1.00 18.00 6 THR C O 1
ATOM 944 N N . ALA B 2 2 ? 4.066 -1.299 -13.933 1.00 18.47 7 ALA C N 1
ATOM 945 C CA . ALA B 2 2 ? 5.337 -2.014 -13.908 1.00 17.73 7 ALA C CA 1
ATOM 946 C C . ALA B 2 2 ? 5.232 -3.335 -13.168 1.00 15.35 7 ALA C C 1
ATOM 947 O O . ALA B 2 2 ? 4.599 -3.436 -12.126 1.00 15.31 7 ALA C O 1
ATOM 949 N N . ARG B 2 3 ? 5.936 -4.330 -13.685 1.00 15.78 8 ARG C N 1
ATOM 950 C CA . ARG B 2 3 ? 5.999 -5.641 -13.040 1.00 14.96 8 ARG C CA 1
ATOM 951 C C . ARG B 2 3 ? 6.632 -5.508 -11.659 1.00 13.55 8 ARG C C 1
ATOM 952 O O . ARG B 2 3 ? 7.612 -4.773 -11.475 1.00 16.63 8 ARG C O 1
ATOM 960 N N . LYS B 2 4 ? 6.124 -6.296 -10.714 1.00 12.66 9 LYS C N 1
ATOM 961 C CA . LYS B 2 4 ? 6.787 -6.492 -9.424 1.00 13.41 9 LYS C CA 1
ATOM 962 C C . LYS B 2 4 ? 8.251 -6.871 -9.635 1.00 13.70 9 LYS C C 1
ATOM 963 O O . LYS B 2 4 ? 8.572 -7.660 -10.524 1.00 12.85 9 LYS C O 1
ATOM 969 N N . SER B 2 5 ? 9.145 -6.314 -8.824 1.00 13.19 10 SER C N 1
ATOM 970 C CA . SER B 2 5 ? 10.576 -6.441 -9.140 1.00 14.92 10 SER C CA 1
ATOM 971 C C . SER B 2 5 ? 11.068 -7.895 -9.202 1.00 13.85 10 SER C C 1
ATOM 972 O O . SER B 2 5 ? 11.933 -8.224 -10.030 1.00 15.19 10 SER C O 1
ATOM 975 N N . THR B 2 6 ? 10.555 -8.774 -8.336 1.00 12.25 11 THR C N 1
ATOM 976 C CA . THR B 2 6 ? 10.941 -10.185 -8.358 1.00 12.16 11 THR C CA 1
ATOM 977 C C . THR B 2 6 ? 10.158 -10.994 -9.367 1.00 11.88 11 THR C C 1
ATOM 978 O O . THR B 2 6 ? 10.402 -12.201 -9.509 1.00 12.52 11 THR C O 1
ATOM 982 N N . GLY B 2 7 ? 9.191 -10.390 -10.044 1.00 11.87 12 GLY C N 1
ATOM 983 C CA . GLY B 2 7 ? 8.338 -11.117 -10.960 1.00 12.68 12 GLY C CA 1
ATOM 984 C C . GLY B 2 7 ? 7.206 -11.895 -10.312 1.00 13.38 12 GLY C C 1
ATOM 985 O O . GLY B 2 7 ? 6.497 -12.633 -11.026 1.00 15.87 12 GLY C O 1
ATOM 986 N N . GLY B 2 8 ? 7.027 -11.817 -9.003 1.00 11.59 13 GLY C N 1
ATOM 987 C CA . GLY B 2 8 ? 5.958 -12.551 -8.347 1.00 12.76 13 GLY C CA 1
ATOM 988 C C . GLY B 2 8 ? 4.548 -12.119 -8.684 1.00 13.29 13 GLY C C 1
ATOM 989 O O . GLY B 2 8 ? 4.322 -10.990 -9.170 1.00 13.04 13 GLY C O 1
ATOM 1002 N N . ALA B 2 10 ? 0.582 -11.279 -7.395 1.00 11.03 15 ALA C N 1
ATOM 1003 C CA . ALA B 2 10 ? 0.102 -10.314 -6.412 1.00 12.23 15 ALA C CA 1
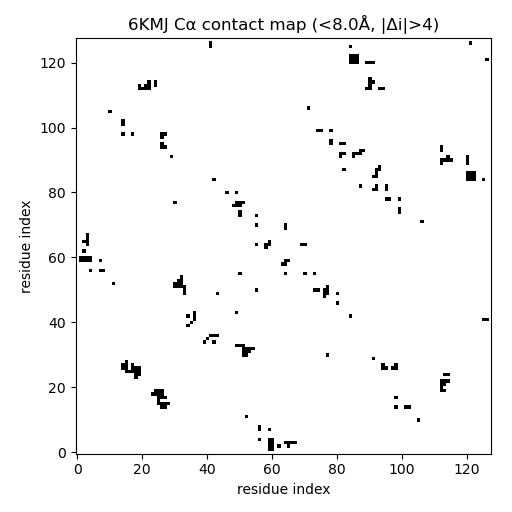ATOM 1004 C C . ALA B 2 10 ? -1.186 -10.785 -5.743 1.00 11.50 15 ALA C C 1
ATOM 1005 O O . ALA B 2 10 ? -2.232 -10.116 -5.811 1.00 11.49 15 ALA C O 1
ATOM 1007 N N . PRO B 2 11 ? -1.114 -11.935 -5.057 1.00 10.99 16 PRO C N 1
ATOM 1008 C CA . PRO B 2 11 ? -2.335 -12.479 -4.449 1.00 13.01 16 PRO C CA 1
ATOM 1009 C C . PRO B 2 11 ? -2.994 -11.480 -3.502 1.00 12.98 16 PRO C C 1
ATOM 1010 O O . PRO B 2 11 ? -2.323 -10.763 -2.732 1.00 14.02 16 PRO C O 1
ATOM 1014 N N . ARG B 2 12 ? -4.339 -11.496 -3.519 1.00 11.27 17 ARG C N 1
ATOM 1015 C CA . ARG B 2 12 ? -5.052 -10.838 -2.436 1.00 12.20 17 ARG C CA 1
ATOM 1016 C C . ARG B 2 12 ? -4.589 -11.454 -1.122 1.00 13.93 17 ARG C C 1
ATOM 1017 O O . ARG B 2 12 ? -4.328 -12.656 -1.045 1.00 12.69 17 ARG C O 1
ATOM 1025 N N . LYS B 2 13 ? -4.488 -10.603 -0.090 1.00 12.70 18 LYS C N 1
ATOM 1026 C CA . LYS B 2 13 ? -3.908 -11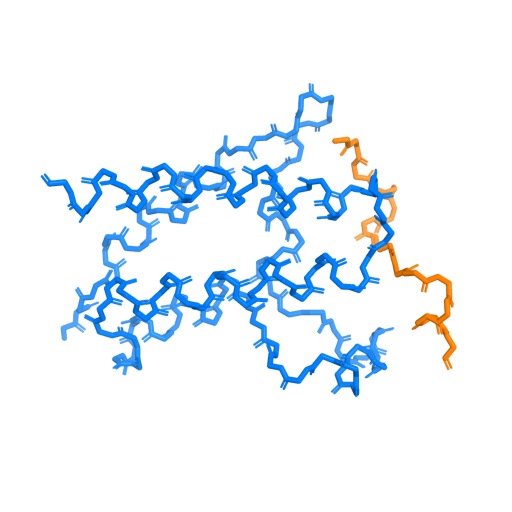.056 1.171 1.00 15.36 18 LYS C CA 1
ATOM 1027 C C . LYS B 2 13 ? -4.591 -12.303 1.725 1.00 13.71 18 LYS C C 1
ATOM 1028 O O . LYS B 2 13 ? -3.926 -13.204 2.263 1.00 16.61 18 LYS C O 1
ATOM 1034 N N . GLN B 2 14 ? -5.912 -12.380 1.669 1.00 12.32 19 GLN C N 1
ATOM 1035 C CA . GLN B 2 14 ? -6.544 -13.552 2.229 1.00 13.70 19 GLN C CA 1
ATOM 1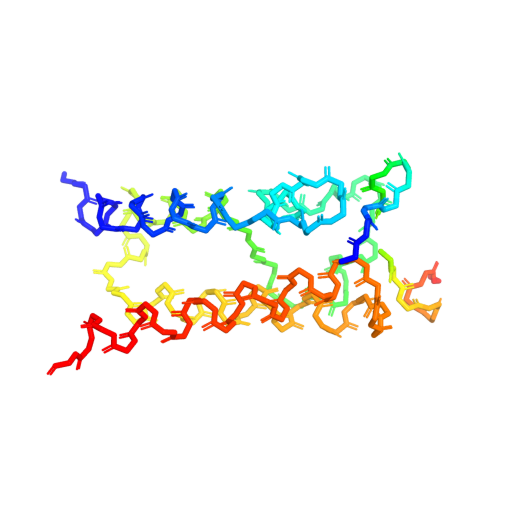036 C C . GLN B 2 14 ? -6.146 -14.816 1.498 1.00 15.65 19 GLN C C 1
ATOM 1037 O O . GLN B 2 14 ? -6.134 -15.913 2.093 1.00 16.29 19 GLN C O 1
ATOM 1043 N N . LEU B 2 15 ? -5.733 -14.691 0.220 1.00 13.05 20 LEU C N 1
ATOM 1044 C CA . LEU B 2 15 ? -5.356 -15.876 -0.541 1.00 13.86 20 LEU C CA 1
ATOM 1045 C C . LEU B 2 15 ? -3.907 -16.269 -0.318 1.00 14.10 20 LEU C C 1
ATOM 1046 O O . LEU B 2 15 ? -3.464 -17.263 -0.911 1.00 18.49 20 LEU C O 1
ATOM 1051 N N . ALA B 2 16 ? -3.151 -15.490 0.462 1.00 14.48 21 ALA C N 1
ATOM 1052 C CA . ALA B 2 16 ? -1.781 -15.814 0.829 1.00 17.48 21 ALA C CA 1
ATOM 1053 C C . ALA B 2 16 ? -1.731 -16.697 2.060 1.00 17.25 21 ALA C C 1
ATOM 1054 O O . ALA B 2 16 ? -0.654 -17.153 2.445 1.00 17.50 21 ALA C O 1
ATOM 1056 N N . TYR B 2 17 ? -2.866 -16.979 2.663 1.00 15.69 22 TYR C N 1
ATOM 1057 C CA . TYR B 2 17 ? -2.922 -17.934 3.746 1.00 17.05 22 TYR C CA 1
ATOM 1058 C C . TYR B 2 17 ? -2.991 -19.371 3.247 1.00 29.26 22 TYR C C 1
ATOM 1059 O O . TYR B 2 17 ? -3.009 -20.312 4.061 1.00 26.93 22 TYR C O 1
#